Protein AF-A0A662G3Y4-F1 (afdb_monomer_lite)

Radius of gyration: 13.45 Å; chains: 1; bounding box: 30×20×33 Å

Secondary structure (DSSP, 8-state):
--PPPTTSHHHHHHHHHHHHH-HHHHHHTTT-EEEEEEEE--BTTBSS-EEEEEEEETT-

Foldseek 3Di:
DDDDDPPDPVVVVVVVVVQLVDPVLLVVCQVPFDKDKDWDQDDVPRPGIDIDIDGDYRSD

Structure (mmCIF, N/CA/C/O backbone):
data_AF-A0A662G3Y4-F1
#
_entry.id   AF-A0A662G3Y4-F1
#
loop_
_atom_site.group_PDB
_atom_site.id
_atom_site.type_symbol
_atom_site.label_atom_id
_atom_site.label_alt_id
_atom_site.label_comp_id
_atom_site.label_asym_id
_atom_site.label_entity_id
_atom_site.label_seq_id
_atom_site.pdbx_PDB_ins_code
_atom_site.Cartn_x
_atom_site.Cartn_y
_atom_site.Cartn_z
_atom_site.occupancy
_atom_site.B_iso_or_equiv
_atom_site.auth_seq_id
_atom_site.auth_comp_id
_atom_site.auth_asym_id
_atom_site.auth_atom_id
_atom_site.pdbx_PDB_model_num
ATOM 1 N N . MET A 1 1 ? 4.465 -14.031 18.297 1.00 44.19 1 MET A N 1
ATOM 2 C CA . MET A 1 1 ? 4.985 -12.946 17.442 1.00 44.19 1 MET A CA 1
ATOM 3 C C . MET A 1 1 ? 3.864 -11.946 17.254 1.00 44.19 1 MET A C 1
ATOM 5 O O . MET A 1 1 ? 2.820 -12.325 16.745 1.00 44.19 1 MET A O 1
ATOM 9 N N . SER A 1 2 ? 4.013 -10.730 17.770 1.00 56.75 2 SER A N 1
ATOM 10 C CA . SER A 1 2 ? 3.050 -9.654 17.537 1.00 56.75 2 SER A CA 1
ATOM 11 C C . SER A 1 2 ? 3.230 -9.161 16.101 1.00 56.75 2 SER A C 1
ATOM 13 O O . SER A 1 2 ? 4.228 -8.510 15.808 1.00 56.75 2 SER A O 1
ATOM 15 N N . GLY A 1 3 ? 2.319 -9.539 15.203 1.00 83.56 3 GLY A N 1
ATOM 16 C CA . GLY A 1 3 ? 2.264 -8.968 13.855 1.00 83.56 3 GLY A CA 1
ATOM 17 C C . GLY A 1 3 ? 1.858 -7.491 13.887 1.00 83.56 3 GLY A C 1
ATOM 18 O O . GLY A 1 3 ? 1.327 -7.011 14.892 1.00 83.56 3 GLY A O 1
ATOM 19 N N . TYR A 1 4 ? 2.100 -6.773 12.790 1.00 92.88 4 TYR A N 1
ATOM 20 C CA . TYR A 1 4 ? 1.595 -5.411 12.608 1.00 92.88 4 TYR A CA 1
ATOM 21 C C . TYR A 1 4 ? 0.062 -5.425 12.585 1.00 92.88 4 TYR A C 1
ATOM 23 O O . TYR A 1 4 ? -0.541 -6.276 11.928 1.00 92.88 4 TYR A O 1
ATOM 31 N N . LYS A 1 5 ? -0.583 -4.502 13.305 1.00 93.12 5 LYS A N 1
ATOM 32 C CA . LYS A 1 5 ? -2.045 -4.385 13.278 1.00 93.12 5 LYS A CA 1
ATOM 33 C C . LYS A 1 5 ? -2.448 -3.710 11.979 1.00 93.12 5 LYS A C 1
ATOM 35 O O . LYS A 1 5 ? -2.071 -2.574 11.751 1.00 93.12 5 LYS A O 1
ATOM 40 N N . PHE A 1 6 ? -3.217 -4.372 11.133 1.00 93.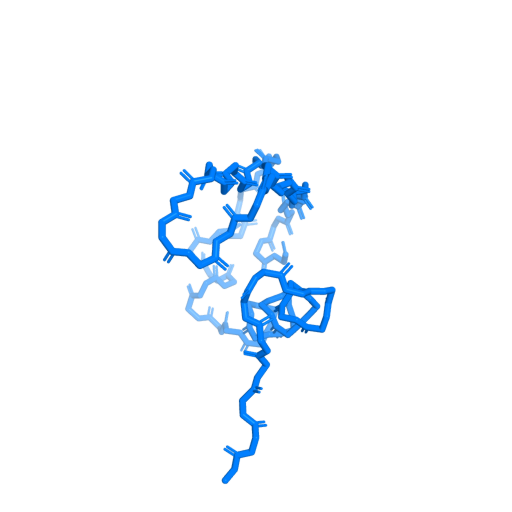06 6 PHE A N 1
ATOM 41 C CA . PHE A 1 6 ? -3.821 -3.699 9.988 1.00 93.06 6 PHE A CA 1
ATOM 42 C C . PHE A 1 6 ? -5.024 -2.847 10.444 1.00 93.06 6 PHE A C 1
ATOM 44 O O . PHE A 1 6 ? -5.766 -3.324 11.307 1.00 93.06 6 PHE A O 1
ATOM 51 N N . PRO A 1 7 ? -5.262 -1.638 9.893 1.00 94.88 7 PRO A N 1
ATOM 52 C CA . PRO A 1 7 ? -4.414 -0.835 9.002 1.00 94.88 7 PRO A CA 1
ATOM 53 C C . PRO A 1 7 ? -3.624 0.243 9.783 1.00 94.88 7 PRO A C 1
ATOM 55 O O . PRO A 1 7 ? -3.928 1.432 9.711 1.00 94.88 7 PRO A O 1
ATOM 58 N N . SER A 1 8 ? -2.623 -0.143 10.581 1.00 95.25 8 SER A N 1
ATOM 59 C CA . SER A 1 8 ? -1.777 0.807 11.319 1.00 95.25 8 SER A CA 1
ATOM 60 C C . SER A 1 8 ? -0.660 1.391 10.452 1.00 95.25 8 SER A C 1
ATOM 62 O O . SER A 1 8 ? -0.322 0.872 9.386 1.00 95.25 8 SER A O 1
ATOM 64 N N . GLU A 1 9 ? -0.043 2.468 10.938 1.00 96.06 9 GLU A N 1
ATOM 65 C CA . GLU A 1 9 ? 1.107 3.091 10.278 1.00 96.06 9 GLU A CA 1
ATOM 66 C C . GLU A 1 9 ? 2.304 2.128 10.178 1.00 96.06 9 GLU A C 1
ATOM 68 O O . GLU A 1 9 ? 3.010 2.093 9.171 1.00 96.06 9 GLU A O 1
ATOM 73 N N . GLU A 1 10 ? 2.528 1.305 11.202 1.00 97.12 10 GLU A N 1
ATOM 74 C CA . GLU A 1 10 ? 3.585 0.295 11.184 1.00 97.12 10 GLU A CA 1
ATOM 75 C C . GLU A 1 10 ? 3.341 -0.759 10.101 1.00 97.12 10 GLU A C 1
ATOM 77 O O . GLU A 1 10 ? 4.297 -1.220 9.482 1.00 97.12 10 GLU A O 1
ATOM 82 N N . TRP A 1 11 ? 2.078 -1.107 9.828 1.00 96.81 11 TRP A N 1
ATOM 83 C CA . TRP A 1 11 ? 1.741 -2.060 8.773 1.00 96.81 11 TRP A CA 1
ATOM 84 C C . TRP A 1 11 ? 2.095 -1.519 7.384 1.00 96.81 11 TRP A C 1
ATOM 86 O O . TRP A 1 11 ? 2.754 -2.216 6.615 1.00 96.81 11 TRP A O 1
ATOM 96 N N . ILE A 1 12 ? 1.723 -0.273 7.065 1.00 97.62 12 ILE A N 1
ATOM 97 C CA . ILE A 1 12 ? 2.004 0.291 5.733 1.00 97.62 12 ILE A CA 1
ATOM 98 C C . ILE A 1 12 ? 3.505 0.539 5.519 1.00 97.62 12 ILE A C 1
ATOM 100 O O . ILE A 1 12 ? 4.023 0.350 4.417 1.00 97.62 12 ILE A O 1
ATOM 104 N N . LYS A 1 13 ? 4.243 0.881 6.584 1.00 97.12 13 LYS A N 1
ATOM 105 C CA . LYS A 1 13 ? 5.710 0.976 6.532 1.00 97.12 13 LYS A CA 1
ATOM 106 C C . LYS A 1 13 ? 6.355 -0.386 6.299 1.00 97.12 13 LYS A C 1
ATOM 108 O O . LYS A 1 13 ? 7.239 -0.490 5.452 1.00 97.12 13 LYS A O 1
ATOM 113 N N . ALA A 1 14 ? 5.878 -1.425 6.983 1.00 96.81 14 ALA A N 1
ATOM 114 C CA . ALA A 1 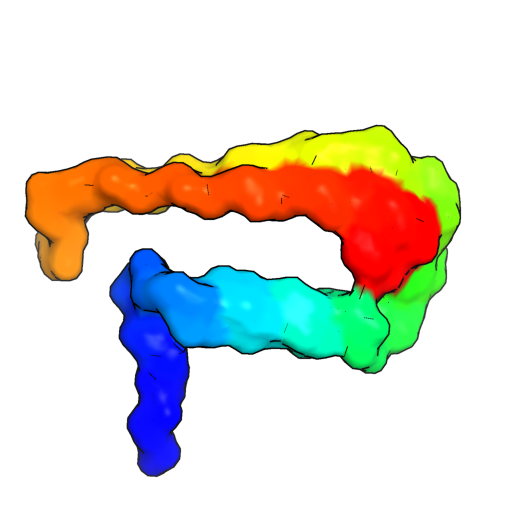14 ? 6.349 -2.787 6.764 1.00 96.81 14 ALA A CA 1
ATOM 115 C C . ALA A 1 14 ? 6.045 -3.275 5.339 1.00 96.81 14 ALA A C 1
ATOM 117 O O . ALA A 1 14 ? 6.918 -3.856 4.703 1.00 96.81 14 ALA A O 1
ATOM 118 N N . PHE A 1 15 ? 4.857 -2.974 4.797 1.00 97.00 15 PHE A N 1
ATOM 119 C CA . PHE A 1 15 ? 4.529 -3.243 3.393 1.00 97.00 15 PHE A CA 1
ATOM 120 C C . PHE A 1 15 ? 5.561 -2.617 2.447 1.00 97.00 15 PHE A C 1
ATOM 122 O O . PHE A 1 15 ? 6.111 -3.320 1.602 1.00 97.00 15 PHE A O 1
ATOM 129 N N . LYS A 1 16 ? 5.881 -1.327 2.628 1.00 97.56 16 LYS A N 1
ATOM 130 C CA . LYS A 1 16 ? 6.894 -0.640 1.815 1.00 97.56 16 LYS A CA 1
ATOM 131 C C . LYS A 1 16 ? 8.254 -1.334 1.899 1.00 97.56 16 LYS A C 1
ATOM 133 O O . LYS A 1 16 ? 8.899 -1.534 0.873 1.00 97.56 16 LYS A O 1
ATOM 138 N N . GLU A 1 17 ? 8.704 -1.676 3.105 1.00 97.94 17 GLU A N 1
ATOM 139 C CA . GLU A 1 17 ? 9.996 -2.337 3.314 1.00 97.94 17 GLU A CA 1
ATOM 140 C C . GLU A 1 17 ? 10.067 -3.705 2.634 1.00 97.94 17 GLU A C 1
ATOM 142 O O . GLU A 1 17 ? 11.053 -3.995 1.959 1.00 97.94 17 GLU A O 1
ATOM 147 N N . GLU A 1 18 ? 9.036 -4.533 2.786 1.00 97.50 18 GLU A N 1
ATOM 148 C CA . GLU A 1 18 ? 9.002 -5.868 2.187 1.00 97.50 18 GLU A CA 1
ATOM 149 C C . GLU A 1 18 ? 8.885 -5.808 0.662 1.00 97.50 18 GLU A C 1
ATOM 151 O O . GLU A 1 18 ? 9.582 -6.545 -0.036 1.00 97.50 18 GLU A O 1
ATOM 156 N N . LEU A 1 19 ? 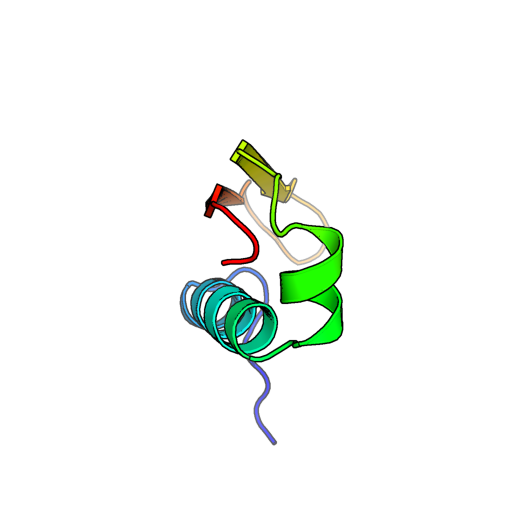8.086 -4.879 0.129 1.00 97.38 19 LEU A N 1
ATOM 157 C CA . LEU A 1 19 ? 7.992 -4.637 -1.310 1.00 97.38 19 LEU A CA 1
ATOM 158 C C . LEU A 1 19 ? 9.359 -4.246 -1.896 1.00 97.38 19 LEU A C 1
ATOM 160 O O . LEU A 1 19 ? 9.800 -4.810 -2.894 1.00 97.38 19 LEU A O 1
ATOM 164 N N . ASN A 1 20 ? 10.079 -3.350 -1.217 1.00 97.94 20 ASN A N 1
ATOM 165 C CA . ASN A 1 20 ? 11.389 -2.865 -1.651 1.00 97.94 20 ASN A CA 1
ATOM 166 C C . ASN A 1 20 ? 12.508 -3.923 -1.595 1.00 97.94 20 ASN A C 1
ATOM 168 O O . ASN A 1 20 ? 13.496 -3.794 -2.329 1.00 97.94 20 ASN A O 1
ATOM 172 N N . LYS A 1 21 ? 12.360 -4.955 -0.749 1.00 98.25 21 LYS A N 1
ATOM 173 C CA . LYS A 1 21 ? 13.267 -6.117 -0.647 1.00 98.25 21 LYS A CA 1
ATOM 174 C C . LYS A 1 21 ? 12.955 -7.216 -1.668 1.00 98.25 21 LYS A C 1
ATOM 176 O O . LYS A 1 21 ? 13.763 -8.123 -1.845 1.00 98.25 21 LYS A O 1
ATOM 181 N N . ASN A 1 22 ? 11.792 -7.173 -2.310 1.00 98.38 22 ASN A N 1
ATOM 182 C CA . ASN A 1 22 ? 11.338 -8.230 -3.200 1.00 98.38 22 ASN A CA 1
ATOM 183 C C . ASN A 1 22 ? 11.936 -8.064 -4.606 1.00 98.38 22 ASN A C 1
ATOM 185 O O . ASN A 1 22 ? 11.506 -7.214 -5.384 1.00 98.38 22 ASN A O 1
ATOM 189 N N . GLU A 1 23 ? 12.908 -8.911 -4.947 1.00 98.44 23 GLU A N 1
ATOM 190 C CA . GLU A 1 23 ? 13.563 -8.909 -6.263 1.00 98.44 23 GLU A CA 1
ATOM 191 C C . GLU A 1 23 ? 12.587 -9.197 -7.411 1.00 98.44 23 GLU A C 1
ATOM 193 O O . GLU A 1 23 ? 12.662 -8.562 -8.459 1.00 98.44 23 GLU A O 1
ATOM 198 N N . ALA A 1 24 ? 11.622 -10.101 -7.212 1.00 98.56 24 ALA A N 1
ATOM 199 C CA . ALA A 1 24 ? 10.634 -10.418 -8.240 1.00 98.56 24 ALA A CA 1
ATOM 200 C C . ALA A 1 24 ? 9.702 -9.230 -8.520 1.00 98.56 24 ALA A C 1
ATOM 202 O O . ALA A 1 24 ? 9.352 -8.985 -9.673 1.00 98.56 24 ALA A O 1
ATOM 203 N N . TYR A 1 25 ? 9.326 -8.474 -7.483 1.00 98.25 25 TYR A N 1
ATOM 204 C CA . TYR A 1 25 ? 8.582 -7.227 -7.657 1.00 98.25 25 TYR A CA 1
ATOM 205 C C . TYR A 1 25 ? 9.429 -6.167 -8.363 1.00 98.25 25 TYR A C 1
ATOM 207 O O . TYR A 1 25 ? 8.955 -5.561 -9.321 1.00 98.25 25 TYR A O 1
ATOM 215 N N . ALA A 1 26 ? 10.679 -5.979 -7.926 1.00 98.50 26 ALA A N 1
ATOM 216 C CA . ALA A 1 26 ? 11.576 -4.996 -8.520 1.00 98.50 26 ALA A CA 1
ATOM 217 C C . ALA A 1 26 ? 11.736 -5.218 -10.031 1.00 98.50 26 ALA A C 1
ATOM 219 O O . ALA A 1 26 ? 11.623 -4.271 -10.800 1.00 98.50 26 ALA A O 1
ATOM 220 N N . GLU A 1 27 ? 11.907 -6.471 -10.464 1.00 98.56 27 GLU A N 1
ATOM 221 C CA . GLU A 1 27 ? 11.985 -6.816 -11.887 1.00 98.56 27 GLU A CA 1
ATOM 222 C C . GLU A 1 27 ? 10.650 -6.648 -12.622 1.00 98.56 27 GLU A C 1
ATOM 224 O O . GLU A 1 27 ? 10.622 -6.122 -13.735 1.00 98.56 27 GLU A O 1
ATOM 229 N N . ALA A 1 28 ? 9.535 -7.071 -12.019 1.00 98.31 28 ALA A N 1
ATOM 230 C CA . ALA A 1 28 ? 8.215 -6.974 -12.643 1.00 98.31 28 ALA A CA 1
ATOM 231 C C . ALA A 1 28 ? 7.747 -5.521 -12.833 1.00 98.31 28 ALA A C 1
ATOM 233 O O . ALA A 1 28 ? 7.045 -5.228 -13.799 1.00 98.31 28 ALA A O 1
ATOM 234 N N . ALA A 1 29 ? 8.137 -4.623 -11.925 1.00 97.94 29 ALA A N 1
ATOM 235 C CA . ALA A 1 29 ? 7.721 -3.223 -11.898 1.00 97.94 29 ALA A CA 1
ATOM 236 C C . ALA A 1 29 ? 8.849 -2.238 -12.264 1.00 97.94 29 ALA A C 1
ATOM 238 O O . ALA A 1 29 ? 8.705 -1.039 -12.041 1.00 97.94 29 ALA A O 1
ATOM 239 N N . LYS A 1 30 ? 9.964 -2.702 -12.843 1.00 98.19 30 LYS A N 1
ATOM 240 C CA . LYS A 1 30 ? 11.137 -1.857 -13.149 1.00 98.19 30 LYS A CA 1
ATOM 241 C C . LYS A 1 30 ? 10.852 -0.656 -14.060 1.00 98.19 30 LYS A C 1
ATOM 243 O O . LYS A 1 30 ? 11.525 0.357 -13.940 1.00 98.19 30 LYS A O 1
ATOM 248 N N . ASP A 1 31 ? 9.851 -0.769 -14.931 1.00 98.31 31 ASP A N 1
ATOM 249 C CA . ASP A 1 31 ? 9.424 0.292 -15.855 1.00 98.31 31 ASP A CA 1
ATOM 250 C C . ASP A 1 31 ? 8.088 0.928 -15.415 1.00 98.31 31 ASP A C 1
ATOM 252 O O . ASP A 1 31 ? 7.486 1.702 -16.157 1.00 98.31 31 ASP A O 1
ATOM 256 N N . TRP A 1 32 ? 7.582 0.571 -14.227 1.00 97.50 32 TRP A N 1
ATOM 257 C CA . TRP A 1 32 ? 6.347 1.129 -13.683 1.00 97.50 32 TRP A CA 1
ATOM 258 C C . TRP A 1 32 ? 6.592 2.513 -13.086 1.00 97.50 32 TRP A C 1
ATOM 260 O O . TRP A 1 32 ? 7.481 2.697 -12.252 1.00 97.50 32 TRP A O 1
ATOM 270 N N . GLU A 1 33 ? 5.736 3.455 -13.462 1.00 97.94 33 GLU A N 1
ATOM 271 C CA . GLU A 1 33 ? 5.623 4.778 -12.858 1.00 97.94 33 GLU A CA 1
ATOM 272 C C . GLU A 1 33 ? 4.148 5.018 -12.554 1.00 97.94 33 GLU A C 1
ATOM 274 O O . GLU A 1 33 ? 3.316 5.065 -13.466 1.00 97.94 33 GLU A O 1
ATOM 279 N N . GLY A 1 34 ? 3.804 5.142 -11.277 1.00 97.06 34 GLY A N 1
ATOM 280 C CA . GLY A 1 34 ? 2.431 5.438 -10.899 1.00 97.06 34 GLY A CA 1
ATOM 281 C C . GLY A 1 34 ? 2.150 5.188 -9.433 1.00 97.06 34 GLY A C 1
ATOM 282 O O . GLY A 1 34 ? 2.666 4.246 -8.831 1.00 97.06 34 GLY A O 1
ATOM 283 N N . ASP A 1 35 ? 1.273 6.018 -8.888 1.00 96.69 35 ASP A N 1
ATOM 284 C CA . ASP A 1 35 ? 0.748 5.858 -7.547 1.00 96.69 35 ASP A CA 1
ATOM 285 C C . ASP A 1 35 ? -0.543 5.032 -7.528 1.00 96.69 35 ASP A C 1
ATOM 287 O O . ASP A 1 35 ? -1.200 4.793 -8.548 1.00 96.69 35 ASP A O 1
ATOM 291 N N . PHE A 1 36 ? -0.904 4.566 -6.338 1.00 95.81 36 PHE A N 1
ATOM 292 C CA . PHE A 1 36 ? -2.250 4.091 -6.072 1.00 95.81 36 PHE A CA 1
ATOM 293 C C . PHE A 1 36 ? -2.639 4.336 -4.613 1.00 95.81 36 PHE A C 1
ATOM 295 O O . PHE A 1 36 ? -1.807 4.590 -3.736 1.00 95.81 36 PHE A O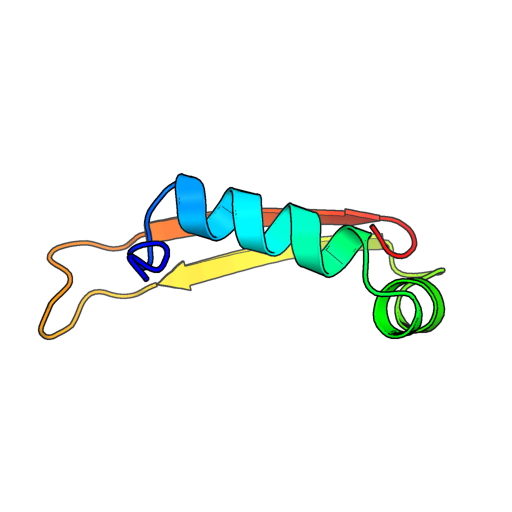 1
ATOM 302 N N . LEU A 1 37 ? -3.943 4.240 -4.350 1.00 98.00 37 LEU A N 1
ATOM 303 C CA . LEU A 1 37 ? -4.504 4.317 -3.009 1.00 98.00 37 LEU A CA 1
ATOM 304 C C . LEU A 1 37 ? -4.966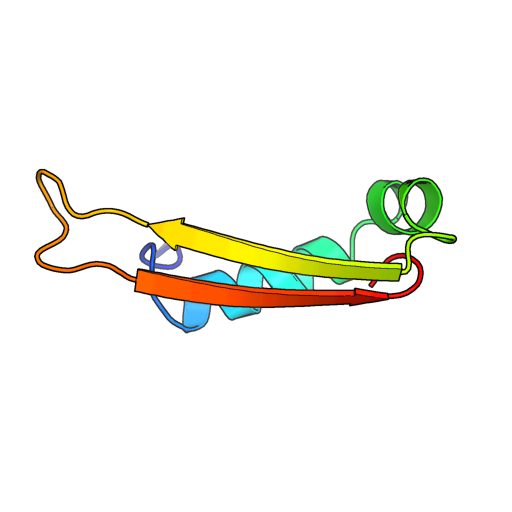 2.936 -2.547 1.00 98.00 37 LEU A C 1
ATOM 306 O O . LEU A 1 37 ? -5.759 2.282 -3.226 1.00 98.00 37 LEU A O 1
ATOM 310 N N . PHE A 1 38 ? -4.552 2.525 -1.351 1.00 97.75 38 PHE A N 1
ATOM 311 C CA . PHE A 1 38 ? -5.316 1.541 -0.592 1.00 97.75 38 PHE A CA 1
ATOM 312 C C . PHE A 1 38 ? -6.439 2.273 0.134 1.00 97.75 38 PHE A C 1
ATOM 314 O O . PHE A 1 38 ? -6.168 3.061 1.038 1.00 97.75 38 PHE A O 1
ATOM 321 N N . ILE A 1 39 ? -7.686 2.003 -0.248 1.00 97.69 39 ILE A N 1
ATOM 322 C CA . ILE A 1 39 ? -8.876 2.498 0.448 1.00 97.69 39 ILE A CA 1
ATOM 323 C C . ILE A 1 39 ? -9.443 1.338 1.262 1.00 97.69 39 ILE A C 1
ATOM 325 O O . ILE A 1 39 ? -9.941 0.361 0.704 1.00 97.69 39 ILE A O 1
ATOM 329 N N . VAL A 1 40 ? -9.332 1.430 2.584 1.00 97.06 40 VAL A N 1
ATOM 330 C CA . VAL A 1 40 ? -9.848 0.434 3.524 1.00 97.06 40 VAL A CA 1
ATOM 331 C C . VAL A 1 40 ? -11.168 0.949 4.073 1.00 97.06 40 VAL A C 1
ATOM 333 O O . VAL A 1 40 ? -11.189 1.817 4.946 1.00 97.06 40 VAL A O 1
ATOM 336 N N . THR A 1 41 ? -12.270 0.433 3.536 1.00 97.25 41 THR A N 1
ATOM 337 C CA . THR A 1 41 ? -13.618 0.816 3.962 1.00 97.25 41 THR A CA 1
ATOM 338 C C . THR A 1 41 ? -13.949 0.242 5.348 1.00 97.25 41 THR A C 1
ATOM 340 O O . THR A 1 41 ? -13.469 -0.845 5.676 1.00 97.25 41 THR A O 1
ATOM 343 N N . PRO A 1 42 ? -14.782 0.924 6.155 1.00 96.69 42 PRO A N 1
ATOM 344 C CA . PRO A 1 42 ? -15.251 0.406 7.444 1.00 96.69 42 PRO A CA 1
ATOM 345 C C . PRO A 1 42 ? -15.979 -0.945 7.328 1.00 96.69 42 PRO A C 1
ATOM 347 O O . PRO A 1 42 ? -16.689 -1.170 6.347 1.00 96.69 42 PRO A O 1
ATOM 350 N N . ASP A 1 43 ? -15.854 -1.793 8.356 1.00 92.88 43 ASP A N 1
ATOM 351 C CA . ASP A 1 43 ? -16.594 -3.058 8.535 1.00 92.88 43 ASP A CA 1
ATOM 352 C C . ASP A 1 43 ? -16.544 -3.502 10.022 1.00 92.88 43 ASP A C 1
ATOM 354 O O . ASP A 1 43 ? -16.105 -2.740 10.891 1.00 92.88 43 ASP A O 1
ATOM 358 N N . GLU A 1 44 ? -16.964 -4.728 10.351 1.00 87.12 44 GLU A N 1
ATOM 359 C CA . GLU A 1 44 ? -16.794 -5.345 11.669 1.00 87.12 44 GLU A CA 1
ATOM 360 C C . GLU A 1 44 ? -15.309 -5.392 12.082 1.00 87.12 44 GLU A C 1
ATOM 362 O O . GLU A 1 44 ? -14.547 -6.292 11.731 1.00 87.12 44 GLU A O 1
ATOM 367 N N . GLY A 1 45 ? -14.892 -4.393 12.864 1.00 86.88 45 GLY A N 1
ATOM 368 C CA . GLY A 1 45 ? -13.528 -4.249 13.382 1.00 86.88 45 GLY A CA 1
ATOM 369 C C . GLY A 1 45 ? -12.824 -2.954 12.979 1.00 86.88 45 GLY A C 1
ATOM 370 O O . GLY A 1 45 ? -11.734 -2.691 13.490 1.00 86.88 45 GLY A O 1
ATOM 371 N N . LEU A 1 46 ? -13.440 -2.131 12.124 1.00 93.25 46 LEU A N 1
ATOM 372 C CA . LEU A 1 46 ? -12.889 -0.852 11.682 1.00 93.25 46 LEU A CA 1
ATOM 373 C C . LEU A 1 46 ? -13.971 0.234 11.706 1.00 93.25 46 LEU A C 1
ATOM 375 O O . LEU A 1 46 ? -14.959 0.163 10.984 1.00 93.25 46 LEU A O 1
ATOM 379 N N . ASP A 1 47 ? -13.787 1.246 12.550 1.00 94.50 47 ASP A N 1
ATOM 380 C CA . ASP A 1 47 ? -14.785 2.284 12.839 1.00 94.50 47 ASP A CA 1
ATOM 381 C C . ASP A 1 47 ? -14.833 3.418 11.804 1.00 94.50 47 ASP A C 1
ATOM 383 O O . ASP A 1 47 ? -15.766 4.224 11.798 1.00 94.50 47 ASP A O 1
ATOM 387 N N . ARG A 1 48 ? -13.826 3.499 10.932 1.00 96.12 48 ARG A N 1
ATOM 388 C CA . ARG A 1 48 ? -13.684 4.548 9.920 1.00 96.12 48 ARG A CA 1
ATOM 389 C C . ARG A 1 48 ? -12.876 4.072 8.721 1.00 96.12 48 ARG A C 1
ATOM 391 O O . ARG A 1 48 ? -12.221 3.038 8.774 1.00 96.12 48 ARG A O 1
ATOM 398 N N . GLU A 1 49 ? -12.920 4.854 7.650 1.00 97.62 49 GLU A N 1
ATOM 399 C CA . GLU A 1 49 ? -12.091 4.622 6.472 1.00 97.62 49 GLU A CA 1
ATOM 400 C C . GLU A 1 49 ? -10.624 4.964 6.762 1.00 97.62 49 GLU A C 1
ATOM 402 O O . GLU A 1 49 ? -10.321 5.952 7.440 1.00 97.62 49 GLU A O 1
ATOM 407 N N . TYR A 1 50 ? -9.717 4.152 6.224 1.00 97.44 50 TYR A N 1
ATOM 408 C CA . TYR A 1 50 ? -8.282 4.414 6.225 1.00 97.44 50 TYR A CA 1
ATOM 409 C C . TYR A 1 50 ? -7.799 4.444 4.783 1.00 97.44 50 TYR A C 1
ATOM 411 O O . TYR A 1 50 ? -8.092 3.535 4.008 1.00 97.44 50 TYR A O 1
ATOM 419 N N . VAL A 1 51 ? -7.040 5.479 4.433 1.00 98.12 51 VAL A N 1
ATOM 420 C CA . VAL A 1 51 ? -6.481 5.639 3.091 1.00 98.12 51 VAL A CA 1
ATOM 421 C C . VAL A 1 51 ? -4.967 5.701 3.188 1.00 98.12 51 VAL A C 1
ATOM 423 O O . VAL A 1 51 ? -4.423 6.544 3.903 1.00 98.12 51 VAL A O 1
ATOM 426 N N . PHE A 1 52 ? -4.287 4.823 2.453 1.00 98.31 52 PHE A N 1
ATOM 427 C CA . PHE A 1 52 ? -2.842 4.900 2.261 1.00 98.31 52 PHE A CA 1
ATOM 428 C C . PHE A 1 52 ? -2.528 5.273 0.827 1.00 98.31 52 PHE A C 1
ATOM 430 O O . PHE A 1 52 ? -2.992 4.616 -0.100 1.00 98.31 52 PHE A O 1
ATOM 437 N N . TYR A 1 53 ? -1.699 6.295 0.670 1.00 98.06 53 TYR A N 1
ATOM 438 C CA . TYR A 1 53 ? -1.076 6.635 -0.598 1.00 98.06 53 TYR A CA 1
ATOM 439 C C . TYR A 1 53 ? 0.234 5.866 -0.750 1.00 98.06 53 TYR A C 1
ATOM 441 O O . TYR A 1 53 ? 1.063 5.866 0.166 1.00 98.06 53 TYR A O 1
ATOM 449 N N . VAL A 1 54 ? 0.407 5.214 -1.896 1.00 97.88 54 VAL A N 1
ATOM 450 C CA . VAL A 1 54 ? 1.620 4.483 -2.251 1.00 97.88 54 VAL A CA 1
ATOM 451 C C . VAL A 1 54 ? 2.110 5.003 -3.591 1.00 97.88 54 VAL A C 1
ATOM 453 O O . VAL A 1 54 ? 1.419 4.876 -4.595 1.00 97.88 54 VAL A O 1
ATOM 456 N N . ASP A 1 55 ? 3.306 5.575 -3.580 1.00 97.81 55 ASP A N 1
ATOM 457 C CA . ASP A 1 55 ? 4.017 6.031 -4.769 1.00 97.81 55 ASP A CA 1
ATOM 458 C C . ASP A 1 55 ? 4.991 4.938 -5.197 1.00 97.81 55 ASP A C 1
ATOM 460 O O . ASP A 1 55 ? 5.903 4.610 -4.431 1.00 97.81 55 ASP A O 1
ATOM 464 N N . LEU A 1 56 ? 4.752 4.335 -6.362 1.00 97.56 56 LEU A N 1
ATOM 465 C CA . LEU A 1 56 ? 5.612 3.290 -6.900 1.00 97.56 56 LEU A CA 1
ATOM 466 C C . LEU A 1 56 ? 6.443 3.833 -8.049 1.00 97.56 56 LEU A C 1
ATOM 468 O O . LEU A 1 56 ? 5.921 4.413 -9.007 1.00 97.56 56 LEU A O 1
ATOM 472 N N . TRP A 1 57 ? 7.740 3.554 -7.983 1.00 97.94 57 TRP A N 1
ATOM 473 C CA . TRP A 1 57 ? 8.681 4.056 -8.969 1.00 97.94 57 TRP A CA 1
ATOM 474 C C . TRP A 1 57 ? 9.762 3.030 -9.281 1.00 97.94 57 TRP A C 1
ATOM 476 O O . TRP A 1 57 ? 10.587 2.701 -8.430 1.00 97.94 57 TRP A O 1
ATOM 486 N N . HIS A 1 58 ? 9.772 2.538 -10.520 1.00 98.06 58 HIS A N 1
ATOM 487 C CA . HIS A 1 58 ? 10.812 1.661 -11.072 1.00 98.06 58 H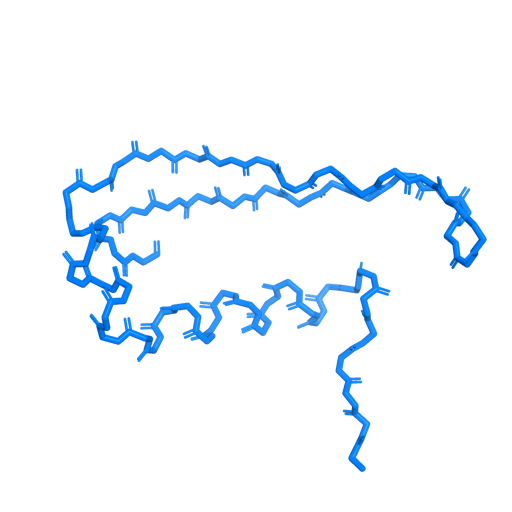IS A CA 1
ATOM 488 C C . HIS A 1 58 ? 11.178 0.481 -10.149 1.00 98.06 58 HIS A C 1
ATOM 490 O O . HIS A 1 58 ? 12.347 0.216 -9.864 1.00 98.06 58 HIS A O 1
ATOM 496 N N . GLY A 1 59 ? 10.163 -0.234 -9.655 1.00 96.31 59 GLY A N 1
ATOM 497 C CA . GLY A 1 59 ? 10.348 -1.424 -8.818 1.00 96.31 59 GLY A CA 1
ATOM 498 C C . GLY A 1 59 ? 10.632 -1.139 -7.339 1.00 96.31 59 GLY A C 1
ATOM 499 O O . GLY A 1 59 ? 11.205 -1.993 -6.647 1.00 96.31 59 GLY A O 1
ATOM 500 N N . LYS A 1 60 ? 10.250 0.049 -6.856 1.00 94.06 60 LYS A N 1
ATOM 501 C CA . LYS A 1 60 ? 10.383 0.501 -5.463 1.00 94.06 60 LYS A CA 1
ATOM 502 C C . LYS A 1 60 ? 9.096 1.106 -4.918 1.00 94.06 60 LYS A C 1
ATOM 504 O O . LYS A 1 60 ? 8.299 1.597 -5.748 1.00 94.06 60 LYS A O 1
#

Sequence (60 aa):
MSGYKFPSEEWIKAFKEELNKNEAYAEAAKDWEGDFLFIVTPDEGLDREYVFYVDLWHGK

pLDDT: mean 94.86, std 8.81, range [44.19, 98.56]